Protein AF-A0AA88L8Y0-F1 (afdb_monomer)

InterPro domains:
  IPR031152 Plexin domain-containing protein [PTHR13055] (23-161)

Mean predicted aligned error: 11.08 Å

Sequence (165 aa):
MLRGAIIEKLFMLDFTLIFCFNRHYNTIYVTFDFPFYGHIVNNVTIATGGFLYMGDYLKDYLNALAAKQYAAPLLADFDTMSNPNSSIRYKDNGTALTVQWDQVVIHKRTDLGSFTFQLILKNTGDVLFVYKDVPVNIRDINDNKHPVRVGLYDAYTIEKTLFCE

Foldseek 3Di:
DDDPPDVVVVVPDPWAWDPPPDDQKDKDFALAFADDPNDTFGIWIDGQQQKIQRDDPPDPPPPPVVRQWIAGQKGAQWDQVVDVQWTWTWDHDNFKIKIWTTQIDHVVCCVQGGWIWMWMGGNVNDIDIGGDDRSDDLVPHDCPPTHIDHGTGHDDDPPPPDDDD

pLDDT: mean 73.09, std 19.1, range [27.86, 93.94]

Structure (mmCIF, N/CA/C/O backbone):
data_AF-A0AA88L8Y0-F1
#
_entry.id   AF-A0AA88L8Y0-F1
#
loop_
_atom_site.group_PDB
_atom_site.id
_atom_site.type_symbol
_atom_site.label_atom_id
_atom_site.label_alt_id
_atom_site.label_comp_id
_atom_site.label_asym_id
_atom_site.label_entity_id
_atom_site.label_seq_id
_atom_site.pdbx_PDB_ins_code
_atom_site.Cartn_x
_atom_site.Cartn_y
_atom_site.Cartn_z
_atom_site.occupancy
_atom_site.B_iso_or_equiv
_atom_site.auth_seq_id
_atom_site.auth_comp_id
_atom_site.auth_asym_id
_atom_site.auth_atom_id
_atom_site.pdbx_PDB_model_num
ATOM 1 N N . MET A 1 1 ? -21.781 1.891 -25.327 1.00 31.58 1 MET A N 1
ATOM 2 C CA . MET A 1 1 ? -20.640 2.831 -25.390 1.00 31.58 1 MET A CA 1
ATOM 3 C C . MET A 1 1 ? -20.470 3.451 -24.001 1.00 31.58 1 MET A C 1
ATOM 5 O O . MET A 1 1 ? -21.008 4.516 -23.735 1.00 31.58 1 MET A O 1
ATOM 9 N N . LEU A 1 2 ? -19.851 2.722 -23.065 1.00 27.86 2 LEU A N 1
ATOM 10 C CA . LEU A 1 2 ? -19.645 3.184 -21.685 1.00 27.86 2 LEU A CA 1
ATOM 11 C C . LEU A 1 2 ? -18.320 3.948 -21.627 1.00 27.86 2 LEU A C 1
ATOM 13 O O . LEU A 1 2 ? -17.263 3.397 -21.921 1.00 27.86 2 LEU A O 1
ATOM 17 N N . ARG A 1 3 ? -18.417 5.247 -21.336 1.00 31.28 3 ARG A N 1
ATOM 18 C CA . ARG A 1 3 ? -17.296 6.183 -21.230 1.00 31.28 3 ARG A CA 1
ATOM 19 C C . ARG A 1 3 ? -16.414 5.815 -20.035 1.00 31.28 3 ARG A C 1
ATOM 21 O O . ARG A 1 3 ? -16.889 5.789 -18.904 1.00 31.28 3 ARG A O 1
ATOM 28 N N . GLY A 1 4 ? -15.128 5.589 -20.301 1.00 38.41 4 GLY A N 1
ATOM 29 C CA . GLY A 1 4 ? -14.074 5.454 -19.299 1.00 38.41 4 GLY A CA 1
ATOM 30 C C . GLY A 1 4 ? -13.783 6.787 -18.614 1.00 38.41 4 GLY A C 1
ATOM 31 O O . GLY A 1 4 ? -12.880 7.512 -19.008 1.00 38.41 4 GLY A O 1
ATOM 32 N N . ALA A 1 5 ? -14.560 7.114 -17.590 1.00 37.62 5 ALA A N 1
ATOM 33 C CA . ALA A 1 5 ? -14.308 8.243 -16.709 1.00 37.62 5 ALA A CA 1
ATOM 34 C C . ALA A 1 5 ? -14.572 7.774 -15.280 1.00 37.62 5 ALA A C 1
ATOM 36 O O . ALA A 1 5 ? -15.729 7.731 -14.895 1.00 37.62 5 ALA A O 1
ATOM 37 N N . ILE A 1 6 ? -13.523 7.350 -14.561 1.00 36.53 6 ILE A N 1
ATOM 38 C CA . ILE A 1 6 ? -13.412 7.263 -13.080 1.00 36.53 6 ILE A CA 1
ATOM 39 C C . ILE A 1 6 ? -12.020 6.726 -12.653 1.00 36.53 6 ILE A C 1
ATOM 41 O O . ILE A 1 6 ? -11.652 6.873 -11.495 1.00 36.53 6 ILE A O 1
ATOM 45 N N . ILE A 1 7 ? -11.180 6.199 -13.557 1.00 37.16 7 ILE A N 1
ATOM 46 C CA . ILE A 1 7 ? -9.855 5.656 -13.176 1.00 37.16 7 ILE A CA 1
ATOM 47 C C . ILE A 1 7 ? -8.788 6.756 -12.975 1.00 37.16 7 ILE A C 1
ATOM 49 O O . ILE A 1 7 ? -8.023 6.688 -12.018 1.00 37.16 7 ILE A O 1
ATOM 53 N N . GLU A 1 8 ? -8.766 7.825 -13.782 1.00 36.56 8 GLU A N 1
ATOM 54 C CA . GLU A 1 8 ? -7.748 8.887 -13.621 1.00 36.56 8 GLU A CA 1
ATOM 55 C C . GLU A 1 8 ? -7.964 9.775 -12.388 1.00 36.56 8 GLU A C 1
ATOM 57 O O . GLU A 1 8 ? -7.002 10.245 -11.782 1.00 36.56 8 GLU A O 1
ATOM 62 N N . LYS A 1 9 ? -9.219 9.973 -11.964 1.00 34.31 9 LYS A N 1
ATOM 63 C CA . LYS A 1 9 ? -9.526 10.832 -10.809 1.00 34.31 9 LYS A CA 1
ATOM 64 C C . LYS A 1 9 ? -9.080 10.233 -9.473 1.00 34.31 9 LYS A C 1
ATOM 66 O O . LYS A 1 9 ? -8.881 10.987 -8.529 1.00 34.31 9 LYS A O 1
ATOM 71 N N . LEU A 1 10 ? -8.898 8.911 -9.393 1.00 45.62 10 LEU A N 1
ATOM 72 C CA . LEU A 1 10 ? -8.402 8.244 -8.184 1.00 45.62 10 LEU A CA 1
ATOM 73 C C . LEU A 1 10 ? -6.889 8.459 -7.983 1.00 45.62 10 LEU A C 1
ATOM 75 O O . LEU A 1 10 ? -6.414 8.505 -6.853 1.00 45.62 10 LEU A O 1
ATOM 79 N N . PHE A 1 11 ? -6.138 8.642 -9.074 1.00 47.50 11 PHE A N 1
ATOM 80 C CA . PHE A 1 11 ? -4.692 8.896 -9.042 1.00 47.50 11 PHE A CA 1
ATOM 81 C C . PHE A 1 11 ? -4.330 10.355 -8.722 1.00 47.50 11 PHE A C 1
ATOM 83 O O . PHE A 1 11 ? -3.186 10.643 -8.382 1.00 47.50 11 PHE A O 1
ATOM 90 N N . MET A 1 12 ? -5.296 11.269 -8.824 1.00 45.19 12 MET A N 1
ATOM 91 C CA . MET A 1 12 ? -5.101 12.721 -8.784 1.00 45.19 12 MET A CA 1
ATOM 92 C C . MET A 1 12 ? -5.678 13.332 -7.497 1.00 45.19 12 MET A C 1
ATOM 94 O O . MET A 1 12 ? -6.410 14.318 -7.527 1.00 45.19 12 MET A O 1
ATOM 98 N N . LEU A 1 13 ? -5.420 12.705 -6.352 1.00 50.81 13 LEU A N 1
ATOM 99 C CA . LEU A 1 13 ? -5.704 13.294 -5.046 1.00 50.81 13 LEU A CA 1
ATOM 100 C C . LEU A 1 13 ? -4.412 13.917 -4.518 1.00 50.81 13 LEU A C 1
ATOM 102 O O . LEU A 1 13 ? -3.364 13.297 -4.628 1.00 50.81 13 LEU A O 1
ATOM 106 N N . ASP A 1 14 ? -4.471 15.115 -3.929 1.00 57.09 14 ASP A N 1
ATOM 107 C CA . ASP A 1 14 ? -3.321 15.678 -3.207 1.00 57.09 14 ASP A CA 1
ATOM 108 C C . ASP A 1 14 ? -2.913 14.711 -2.092 1.00 57.09 14 ASP A C 1
ATOM 110 O O . ASP A 1 14 ? -3.610 14.611 -1.076 1.00 57.09 14 ASP A O 1
ATOM 114 N N . PHE A 1 15 ? -1.859 13.936 -2.334 1.00 59.38 15 PHE A N 1
ATOM 115 C CA . PHE A 1 15 ? -1.289 12.993 -1.386 1.00 59.38 15 PHE A CA 1
ATOM 116 C C . PHE A 1 15 ? -0.215 13.695 -0.555 1.00 59.38 15 PHE A C 1
ATOM 118 O O . PHE A 1 15 ? 0.595 14.457 -1.082 1.00 59.38 15 PHE A O 1
ATOM 125 N N . THR A 1 16 ? -0.152 13.379 0.734 1.00 64.12 16 THR A N 1
ATOM 126 C CA . THR A 1 16 ? 0.987 13.734 1.577 1.00 64.12 16 THR A CA 1
ATOM 127 C C . THR A 1 16 ? 2.193 12.913 1.130 1.00 64.12 16 THR A C 1
ATOM 129 O O . THR A 1 16 ? 2.147 11.678 1.085 1.00 64.12 16 THR A O 1
ATOM 132 N N . LEU A 1 17 ? 3.277 13.600 0.769 1.00 58.09 17 LEU A N 1
ATOM 133 C CA . LEU A 1 17 ? 4.499 12.959 0.302 1.00 58.09 17 LEU A CA 1
ATOM 134 C C . LEU A 1 17 ? 5.339 12.476 1.489 1.00 58.09 17 LEU A C 1
ATOM 136 O O . LEU A 1 17 ? 5.709 13.266 2.357 1.00 58.09 17 LEU A O 1
ATOM 140 N N . ILE A 1 18 ? 5.676 11.185 1.509 1.00 58.94 18 ILE A N 1
ATOM 141 C CA . ILE A 1 18 ? 6.683 10.657 2.429 1.00 58.94 18 ILE A CA 1
ATOM 142 C C . ILE A 1 18 ? 8.032 10.768 1.713 1.00 58.94 18 ILE A C 1
ATOM 144 O O . ILE A 1 18 ? 8.378 9.925 0.888 1.00 58.94 18 ILE A O 1
ATOM 148 N N . PHE A 1 19 ? 8.814 11.808 2.018 1.00 48.59 19 PHE A N 1
ATOM 149 C CA . PHE A 1 19 ? 10.237 11.802 1.672 1.00 48.59 19 PHE A CA 1
ATOM 150 C C . PHE A 1 19 ? 10.927 10.778 2.573 1.00 48.59 19 PHE A C 1
ATOM 152 O O . PHE A 1 19 ? 11.039 10.999 3.777 1.00 48.59 19 PHE A O 1
ATOM 159 N N . CYS A 1 20 ? 11.396 9.663 2.013 1.00 49.56 20 CYS A N 1
ATOM 160 C CA . CYS A 1 20 ? 12.205 8.719 2.770 1.00 49.56 20 CYS A CA 1
ATOM 161 C C . CYS A 1 20 ? 13.629 8.670 2.221 1.00 49.56 20 CYS A C 1
ATOM 163 O O . CYS A 1 20 ? 13.923 7.917 1.302 1.00 49.56 20 CYS A O 1
ATOM 165 N N . PHE A 1 21 ? 14.509 9.491 2.801 1.00 40.12 21 PHE A N 1
ATOM 166 C CA . PHE A 1 21 ? 15.943 9.468 2.499 1.00 40.12 21 PHE A CA 1
ATOM 167 C C . PHE A 1 21 ? 16.739 8.495 3.385 1.00 40.12 21 PHE A C 1
ATOM 169 O O . PHE A 1 21 ? 17.931 8.354 3.157 1.00 40.12 21 PHE A O 1
ATOM 176 N N . ASN A 1 22 ? 16.126 7.851 4.392 1.00 40.19 22 ASN A N 1
ATOM 177 C CA . ASN A 1 22 ? 16.671 6.721 5.169 1.00 40.19 22 ASN A CA 1
ATOM 178 C C . ASN A 1 22 ? 15.730 6.385 6.350 1.00 40.19 22 ASN A C 1
ATOM 180 O O . ASN A 1 22 ? 15.875 6.963 7.425 1.00 40.19 22 ASN A O 1
ATOM 184 N N . ARG A 1 23 ? 14.759 5.476 6.162 1.00 43.94 23 ARG A N 1
ATOM 185 C CA . ARG A 1 23 ? 14.166 4.573 7.183 1.00 43.94 23 ARG A CA 1
ATOM 186 C C . ARG A 1 23 ? 13.054 3.726 6.552 1.00 43.94 23 ARG A C 1
ATOM 188 O O . ARG A 1 23 ? 12.120 4.244 5.960 1.00 43.94 23 ARG A O 1
ATOM 195 N N . HIS A 1 24 ? 13.140 2.410 6.705 1.00 58.97 24 HIS A N 1
ATOM 196 C CA . HIS A 1 24 ? 12.352 1.414 5.959 1.00 58.97 24 HIS A CA 1
ATOM 197 C C . HIS A 1 24 ? 10.823 1.433 6.191 1.00 58.97 24 HIS A C 1
ATOM 199 O O . HIS A 1 24 ? 10.099 0.666 5.554 1.00 58.97 24 HIS A O 1
ATOM 205 N N . TYR A 1 25 ? 10.324 2.287 7.088 1.00 66.44 25 TYR A N 1
ATOM 206 C CA . TYR A 1 25 ? 8.926 2.337 7.498 1.00 66.44 25 TYR A CA 1
ATOM 207 C C . TYR A 1 25 ? 8.532 3.716 8.058 1.00 6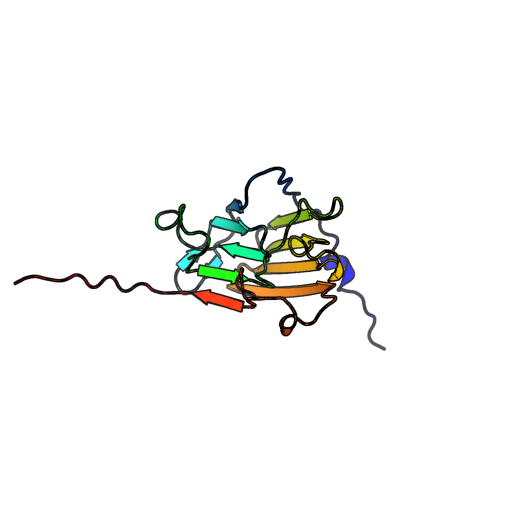6.44 25 TYR A C 1
ATOM 209 O O . TYR A 1 25 ? 9.346 4.388 8.695 1.00 66.44 25 TYR A O 1
ATOM 217 N N . ASN A 1 26 ? 7.278 4.127 7.846 1.00 75.25 26 ASN A N 1
ATOM 218 C CA . ASN A 1 26 ? 6.685 5.331 8.439 1.00 75.25 26 ASN A CA 1
ATOM 219 C C . ASN A 1 26 ? 5.318 5.004 9.062 1.00 75.25 26 ASN A C 1
ATOM 221 O O . ASN A 1 26 ? 4.420 4.538 8.363 1.00 75.25 26 ASN A O 1
ATOM 225 N N . THR A 1 27 ? 5.175 5.232 10.368 1.00 81.06 27 THR A N 1
ATOM 226 C CA . THR A 1 27 ? 3.931 4.998 11.114 1.00 81.06 27 THR A CA 1
ATOM 227 C C . THR A 1 27 ? 3.069 6.252 11.144 1.00 81.06 27 THR A C 1
ATOM 229 O O . THR A 1 27 ? 3.514 7.314 11.576 1.00 81.06 27 THR A O 1
ATOM 232 N N . ILE A 1 28 ? 1.814 6.104 10.731 1.00 84.81 28 ILE A N 1
ATOM 233 C CA . ILE A 1 28 ? 0.801 7.156 10.719 1.00 84.81 28 ILE A CA 1
ATOM 234 C C . ILE A 1 28 ? -0.392 6.744 11.576 1.00 84.81 28 ILE A C 1
ATOM 236 O O . ILE A 1 28 ? -0.677 5.555 11.728 1.00 84.81 28 ILE A O 1
ATOM 240 N N . TYR A 1 29 ? -1.101 7.732 12.110 1.00 87.88 29 TYR A N 1
ATOM 241 C CA . TYR A 1 29 ? -2.382 7.513 12.770 1.00 87.88 29 TYR A CA 1
ATOM 242 C C . TYR A 1 29 ? -3.499 7.764 11.767 1.00 87.88 29 TYR A C 1
ATOM 244 O O . TYR A 1 29 ? -3.528 8.823 11.138 1.00 87.88 29 TYR A O 1
ATOM 252 N N . VAL A 1 30 ? -4.387 6.786 11.604 1.00 87.50 30 VAL A N 1
ATOM 253 C CA . VAL A 1 30 ? -5.595 6.959 10.795 1.00 87.50 30 VAL A CA 1
ATOM 254 C C . VAL A 1 30 ? -6.655 7.693 11.606 1.00 87.50 30 VAL A C 1
ATOM 256 O O . VAL A 1 30 ? -6.733 7.575 12.826 1.00 87.50 30 VAL A O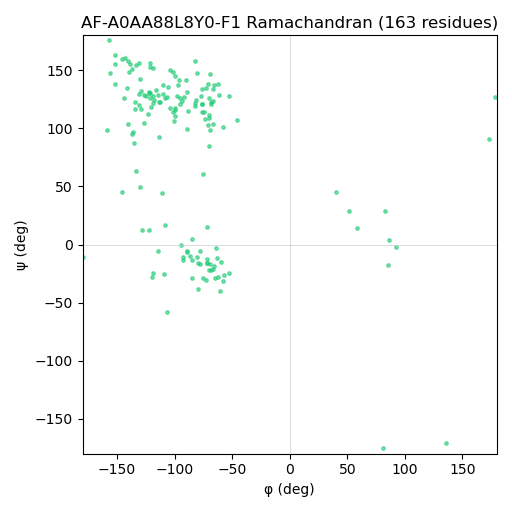 1
ATOM 259 N N . THR A 1 31 ? -7.470 8.480 10.920 1.00 89.19 31 THR A N 1
ATOM 260 C CA . THR A 1 31 ? -8.520 9.319 11.517 1.00 89.19 31 THR A CA 1
ATOM 261 C C . THR A 1 31 ? -9.841 8.576 11.746 1.00 89.19 31 THR A C 1
ATOM 263 O O . THR A 1 31 ? -10.823 9.186 12.166 1.00 89.19 31 THR A O 1
ATOM 266 N N . PHE A 1 32 ? -9.873 7.266 11.488 1.00 89.75 32 PHE A N 1
ATOM 267 C CA . PHE A 1 32 ? -11.032 6.393 11.656 1.00 89.75 32 PHE A CA 1
ATOM 268 C C . PHE A 1 32 ? -10.623 5.044 12.252 1.00 89.75 32 PHE A C 1
ATOM 270 O O . PHE A 1 32 ? -9.492 4.600 12.068 1.00 89.75 32 PHE A O 1
ATOM 277 N N . ASP A 1 33 ? -11.573 4.379 12.907 1.00 87.62 33 ASP A N 1
ATOM 278 C CA . ASP A 1 33 ? -11.388 3.034 13.445 1.00 87.62 33 ASP A CA 1
ATOM 279 C C . ASP A 1 33 ? -11.455 2.006 12.308 1.00 87.62 33 ASP A C 1
ATOM 281 O O . ASP A 1 33 ? -12.499 1.831 11.672 1.00 87.62 33 ASP A O 1
ATOM 285 N N . PHE A 1 34 ? -10.342 1.326 12.028 1.00 87.38 34 PHE A N 1
ATOM 286 C CA . PHE A 1 34 ? -10.296 0.288 11.000 1.00 87.38 34 PHE A CA 1
ATOM 287 C C . PHE A 1 34 ? -10.385 -1.113 11.625 1.00 87.38 34 PHE A C 1
ATOM 289 O O . PHE A 1 34 ? -9.483 -1.498 12.371 1.00 87.38 34 PHE A O 1
ATOM 296 N N . PRO A 1 35 ? -11.429 -1.914 11.337 1.00 85.50 35 PRO A N 1
ATOM 297 C CA . PRO A 1 35 ? -11.508 -3.279 11.837 1.00 85.50 35 PRO A CA 1
ATOM 298 C C . PRO A 1 35 ? -10.577 -4.203 11.042 1.00 85.50 35 PRO A C 1
ATOM 300 O O . PRO A 1 35 ? -10.750 -4.398 9.840 1.00 85.50 35 PRO A O 1
ATOM 303 N N . PHE A 1 36 ? -9.626 -4.837 11.722 1.00 81.12 36 PHE A N 1
ATOM 304 C CA . PHE A 1 36 ? -8.726 -5.832 11.142 1.00 81.12 36 PHE A CA 1
ATOM 305 C C . PHE A 1 36 ? -8.753 -7.085 12.018 1.00 81.12 36 PHE A C 1
ATOM 307 O O . PHE A 1 36 ? -8.431 -7.013 13.192 1.00 81.12 36 PHE A O 1
ATOM 314 N N . TYR A 1 37 ? -9.217 -8.227 11.498 1.00 72.50 37 TYR A N 1
ATOM 315 C CA . TYR A 1 37 ? -9.232 -9.526 12.203 1.00 72.50 37 TYR A CA 1
ATOM 316 C C . TYR A 1 37 ? -9.625 -9.474 13.703 1.00 72.50 37 TYR A C 1
ATOM 318 O O . TYR A 1 37 ? -8.986 -10.083 14.559 1.00 72.50 37 TYR A O 1
ATOM 326 N N . GLY A 1 38 ? -10.689 -8.733 14.035 1.00 71.94 38 GLY A N 1
ATOM 327 C CA . GLY A 1 38 ? -11.241 -8.661 15.396 1.00 71.94 38 GLY A CA 1
ATOM 328 C C . GLY A 1 38 ? -10.602 -7.629 16.332 1.00 71.94 38 GLY A C 1
ATOM 329 O O . GLY A 1 38 ? -11.013 -7.548 17.486 1.00 71.94 38 GLY A O 1
ATOM 330 N N . HIS A 1 39 ? -9.653 -6.822 15.856 1.00 77.94 39 HIS A N 1
ATOM 331 C CA . HIS A 1 39 ? -9.116 -5.666 16.575 1.00 77.94 39 HIS A CA 1
ATOM 332 C C . HIS A 1 39 ? -9.311 -4.377 15.769 1.00 77.94 39 HIS A C 1
ATOM 334 O O . HIS A 1 39 ? -9.484 -4.402 14.549 1.00 77.94 39 HIS A O 1
ATOM 340 N N . ILE A 1 40 ? -9.332 -3.247 16.473 1.00 82.62 40 ILE A N 1
ATOM 341 C CA . ILE A 1 40 ? -9.413 -1.920 15.866 1.00 82.62 40 ILE A CA 1
ATOM 342 C C . ILE A 1 40 ? -7.992 -1.386 15.697 1.00 82.62 40 ILE A C 1
ATOM 344 O O . ILE A 1 40 ? -7.235 -1.311 16.664 1.00 82.62 40 ILE A O 1
ATOM 348 N N . VAL A 1 41 ? -7.635 -1.043 14.463 1.00 83.81 41 VAL A N 1
ATOM 349 C CA . VAL A 1 41 ? -6.320 -0.528 14.082 1.00 83.81 41 VAL A CA 1
ATOM 350 C C . VAL A 1 41 ? -6.425 0.970 13.851 1.00 83.81 41 VAL A C 1
ATOM 352 O O . VAL A 1 41 ? -7.088 1.412 12.915 1.00 83.81 41 VAL A O 1
ATOM 355 N N . ASN A 1 42 ? -5.702 1.735 14.670 1.00 85.31 42 ASN A N 1
ATOM 356 C CA . ASN A 1 42 ? -5.657 3.200 14.576 1.00 85.31 42 ASN A CA 1
ATOM 357 C C . ASN A 1 42 ? -4.263 3.719 14.190 1.00 85.31 42 ASN A C 1
ATOM 359 O O . ASN A 1 42 ? -4.077 4.909 13.937 1.00 85.31 42 ASN A O 1
ATOM 363 N N . ASN A 1 43 ? -3.279 2.823 14.112 1.00 84.81 43 ASN A N 1
ATOM 364 C CA . ASN A 1 43 ? -1.913 3.087 13.690 1.00 84.81 43 ASN A CA 1
ATOM 365 C C . ASN A 1 43 ? -1.536 2.158 12.530 1.00 84.81 43 ASN A C 1
ATOM 367 O O . ASN A 1 43 ? -1.670 0.942 12.593 1.00 84.81 43 ASN A O 1
ATOM 371 N N . VAL A 1 44 ? -1.033 2.737 11.448 1.00 86.75 44 VAL A N 1
ATOM 372 C CA . VAL A 1 44 ? -0.638 1.982 10.261 1.00 86.75 44 VAL A CA 1
ATOM 373 C C . VAL A 1 44 ? 0.788 2.347 9.913 1.00 86.75 44 VAL A C 1
ATOM 375 O O . VAL A 1 44 ? 1.136 3.518 9.794 1.00 86.75 44 VAL A O 1
ATOM 378 N N . THR A 1 45 ? 1.630 1.337 9.744 1.00 86.81 45 THR A N 1
ATOM 379 C CA . THR A 1 45 ? 3.020 1.522 9.344 1.00 86.81 45 THR A CA 1
ATOM 380 C C . THR A 1 45 ? 3.172 1.213 7.861 1.00 86.81 45 THR A C 1
ATOM 382 O O . THR A 1 45 ? 3.010 0.075 7.429 1.00 86.81 45 THR A O 1
ATOM 385 N N . ILE A 1 46 ? 3.490 2.237 7.073 1.00 88.31 46 ILE A N 1
ATOM 386 C CA . ILE A 1 46 ? 3.731 2.139 5.635 1.00 88.31 46 ILE A CA 1
ATOM 387 C C . ILE A 1 46 ? 5.172 1.683 5.414 1.00 88.31 46 ILE A C 1
ATOM 389 O O . ILE A 1 46 ? 6.104 2.388 5.806 1.00 88.31 46 ILE A O 1
ATOM 393 N N . ALA A 1 47 ? 5.359 0.529 4.775 1.00 87.06 47 ALA A N 1
ATOM 394 C CA . ALA A 1 47 ? 6.677 -0.013 4.466 1.00 87.06 47 ALA A CA 1
ATOM 395 C C . ALA A 1 47 ? 7.068 0.230 3.002 1.00 87.06 47 ALA A C 1
ATOM 397 O O . ALA A 1 47 ? 6.232 0.211 2.094 1.00 87.06 47 ALA A O 1
ATOM 398 N N . THR A 1 48 ? 8.367 0.403 2.748 1.00 85.44 48 THR A N 1
ATOM 399 C CA . THR A 1 48 ? 8.878 0.589 1.379 1.00 85.44 48 THR A CA 1
ATOM 400 C C . THR A 1 48 ? 8.671 -0.643 0.502 1.00 85.44 48 THR A C 1
ATOM 402 O O . THR A 1 48 ? 8.448 -0.498 -0.694 1.00 85.44 48 THR A O 1
ATOM 405 N N . GLY A 1 49 ? 8.641 -1.834 1.107 1.00 85.12 49 GLY A N 1
ATOM 406 C CA . GLY A 1 49 ? 8.447 -3.122 0.436 1.00 85.12 49 GLY A CA 1
ATOM 407 C C . GLY A 1 49 ? 7.033 -3.401 -0.086 1.00 85.12 49 GLY A C 1
ATOM 408 O O . GLY A 1 49 ? 6.735 -4.554 -0.362 1.00 85.12 49 GLY A O 1
ATOM 409 N N . GLY A 1 50 ? 6.154 -2.398 -0.196 1.00 87.19 50 GLY A N 1
ATOM 410 C CA . GLY A 1 50 ? 4.838 -2.549 -0.834 1.00 87.19 50 GLY A CA 1
ATOM 411 C C . GLY A 1 50 ? 3.731 -3.140 0.049 1.00 87.19 50 GLY A C 1
ATOM 412 O O . GLY A 1 50 ? 2.801 -3.781 -0.447 1.00 87.19 50 GLY A O 1
ATOM 413 N N . PHE A 1 51 ? 3.813 -2.926 1.364 1.00 88.19 51 PHE A N 1
ATOM 414 C CA . PHE A 1 51 ? 2.820 -3.405 2.326 1.00 88.19 51 PHE A CA 1
ATOM 415 C C . PHE A 1 51 ? 2.573 -2.415 3.469 1.00 88.19 51 PHE A C 1
ATOM 417 O O . PHE A 1 51 ? 3.391 -1.534 3.751 1.00 88.19 51 PHE A O 1
ATOM 424 N N . LEU A 1 52 ? 1.431 -2.586 4.134 1.00 88.44 52 LEU A N 1
ATOM 425 C CA . LEU A 1 52 ? 1.058 -1.899 5.365 1.00 88.44 52 LEU A CA 1
ATOM 426 C C . LEU A 1 52 ? 1.112 -2.871 6.533 1.00 88.44 52 LEU A C 1
ATOM 428 O O . LEU A 1 52 ? 0.454 -3.910 6.504 1.00 88.44 52 LEU A O 1
ATOM 432 N N . TYR A 1 53 ? 1.858 -2.509 7.567 1.00 84.81 53 TYR A N 1
ATOM 433 C CA . TYR A 1 53 ? 1.835 -3.195 8.849 1.00 84.81 53 TYR A CA 1
ATOM 434 C C . TYR A 1 53 ? 0.771 -2.577 9.757 1.00 84.81 53 TYR A C 1
ATOM 436 O O . TYR A 1 53 ? 0.704 -1.355 9.902 1.00 84.81 53 TYR A O 1
ATOM 444 N N . MET A 1 54 ? -0.051 -3.439 10.350 1.00 79.88 54 MET A N 1
ATOM 445 C CA . MET A 1 54 ? -1.224 -3.071 11.153 1.00 79.88 54 MET A CA 1
ATOM 446 C C . MET A 1 54 ? -1.221 -3.746 12.531 1.00 79.88 54 MET A C 1
ATOM 448 O O . MET A 1 54 ? -2.240 -3.764 13.209 1.00 79.88 54 MET A O 1
ATOM 452 N N . GLY A 1 55 ? -0.094 -4.341 12.930 1.00 67.06 55 GLY A N 1
ATOM 453 C CA . GLY A 1 55 ? 0.023 -5.010 14.221 1.00 67.06 55 GLY A CA 1
ATOM 454 C C . GLY A 1 55 ? 0.309 -4.050 15.373 1.00 67.06 55 GLY A C 1
ATOM 455 O O . GLY A 1 55 ? 0.865 -2.964 15.191 1.00 67.06 55 GLY A O 1
ATOM 456 N N . ASP A 1 56 ? -0.028 -4.496 16.579 1.00 60.03 56 ASP A N 1
ATOM 457 C CA . ASP A 1 56 ? 0.102 -3.701 17.795 1.00 60.03 56 ASP A CA 1
ATOM 458 C C . ASP A 1 56 ? 1.566 -3.322 18.096 1.00 60.03 56 ASP A C 1
ATOM 460 O O . ASP A 1 56 ? 2.494 -4.131 17.970 1.00 60.03 56 ASP A O 1
ATOM 464 N N . TYR A 1 57 ? 1.774 -2.072 18.520 1.00 49.75 57 TYR A N 1
ATOM 465 C CA . TYR A 1 57 ? 3.087 -1.411 18.640 1.00 49.75 57 TYR A CA 1
ATOM 466 C C . TYR A 1 57 ? 4.030 -2.076 19.666 1.00 49.75 57 TYR A C 1
ATOM 468 O O . TYR A 1 57 ? 5.219 -1.768 19.725 1.00 49.75 57 TYR A O 1
ATOM 476 N N . LEU A 1 58 ? 3.514 -2.992 20.491 1.00 48.72 58 LEU A N 1
ATOM 477 C CA . LEU A 1 58 ? 4.203 -3.510 21.672 1.00 48.72 58 LEU A CA 1
ATOM 478 C C . LEU A 1 58 ? 5.026 -4.789 21.454 1.00 48.72 58 LEU A C 1
ATOM 480 O O . LEU A 1 58 ? 5.820 -5.107 22.337 1.00 48.72 58 LEU A O 1
ATOM 484 N N . LYS A 1 59 ? 4.896 -5.520 20.333 1.00 44.31 59 LYS A N 1
ATOM 485 C CA . LYS A 1 59 ? 5.562 -6.838 20.198 1.00 44.31 59 LYS A CA 1
ATOM 486 C C . LYS A 1 59 ? 6.751 -6.945 19.233 1.00 44.31 59 LYS A C 1
ATOM 488 O O . LYS A 1 59 ? 7.608 -7.775 19.505 1.00 44.31 59 LYS A O 1
ATOM 493 N N . ASP A 1 60 ? 6.901 -6.121 18.188 1.00 45.81 60 ASP A N 1
ATOM 494 C CA . ASP A 1 60 ? 7.841 -6.473 17.096 1.00 45.81 60 ASP A CA 1
ATOM 495 C C . ASP A 1 60 ? 8.589 -5.299 16.413 1.00 45.81 60 ASP A C 1
ATOM 497 O O . ASP A 1 60 ? 8.768 -5.292 15.197 1.00 45.81 60 ASP A O 1
ATOM 501 N N . TYR A 1 61 ? 9.138 -4.330 17.162 1.00 44.59 61 TYR A N 1
ATOM 502 C CA . TYR A 1 61 ? 10.072 -3.333 16.578 1.00 44.59 61 TYR A CA 1
ATOM 503 C C . TYR A 1 61 ? 11.306 -3.985 15.908 1.00 44.59 61 TYR A C 1
ATOM 505 O O . TYR A 1 61 ? 11.890 -3.428 14.980 1.00 44.59 61 TYR A O 1
ATOM 513 N N . LEU A 1 62 ? 11.694 -5.187 16.345 1.00 41.69 62 LEU A N 1
ATOM 514 C CA . LEU A 1 62 ? 12.856 -5.913 15.819 1.00 41.69 62 LEU A CA 1
ATOM 515 C C . LEU A 1 62 ? 12.525 -6.887 14.678 1.00 41.69 62 LEU A C 1
ATOM 517 O O . LEU A 1 62 ? 13.443 -7.351 14.008 1.00 41.69 62 LEU A O 1
ATOM 521 N N . ASN A 1 63 ? 11.244 -7.160 14.409 1.00 47.25 63 ASN A N 1
ATOM 522 C CA . ASN A 1 63 ? 10.826 -8.162 13.432 1.00 47.25 63 ASN A CA 1
ATOM 523 C C . ASN A 1 63 ? 9.790 -7.621 12.440 1.00 47.25 63 ASN A C 1
ATOM 525 O O . ASN A 1 63 ? 8.796 -8.285 12.164 1.00 47.25 63 ASN A O 1
ATOM 529 N N . ALA A 1 64 ? 10.019 -6.461 11.821 1.00 44.19 64 ALA A N 1
ATOM 530 C CA . ALA A 1 64 ? 9.183 -6.022 10.692 1.00 44.19 64 ALA A CA 1
ATOM 531 C C . ALA A 1 64 ? 9.085 -7.093 9.570 1.00 44.19 64 ALA A C 1
ATOM 533 O O . ALA A 1 64 ? 8.097 -7.148 8.846 1.00 44.19 64 ALA A O 1
ATOM 534 N N . LEU A 1 65 ? 10.076 -7.995 9.476 1.00 44.97 65 LEU A N 1
ATOM 535 C CA . LEU A 1 65 ? 10.089 -9.182 8.605 1.00 44.97 65 LEU A CA 1
ATOM 536 C C . LEU A 1 65 ? 9.241 -10.367 9.120 1.00 44.97 65 LEU A C 1
ATOM 538 O O . LEU A 1 65 ? 8.923 -11.265 8.346 1.00 44.97 65 LEU A O 1
ATOM 542 N N . ALA A 1 66 ? 8.872 -10.379 10.403 1.00 43.41 66 ALA A N 1
ATOM 543 C CA . ALA A 1 66 ? 7.949 -11.334 11.022 1.00 43.41 66 ALA A CA 1
ATOM 544 C C . ALA A 1 66 ? 6.597 -10.696 11.370 1.00 43.41 66 ALA A C 1
ATOM 546 O O . ALA A 1 66 ? 5.845 -11.271 12.154 1.00 43.41 66 ALA A O 1
ATOM 547 N N . ALA A 1 67 ? 6.289 -9.533 10.788 1.00 49.88 67 ALA A N 1
ATOM 548 C CA . ALA A 1 67 ? 4.997 -8.875 10.876 1.00 49.88 67 ALA A CA 1
ATOM 549 C C . ALA A 1 67 ? 3.870 -9.888 10.645 1.00 49.88 67 ALA A C 1
ATOM 551 O O . ALA A 1 67 ? 3.647 -10.366 9.532 1.00 49.88 67 ALA A O 1
ATOM 552 N N . LYS A 1 68 ? 3.169 -10.236 11.722 1.00 60.88 68 LYS A N 1
ATOM 553 C CA . LYS A 1 68 ? 2.091 -11.220 11.679 1.00 60.88 68 LYS A CA 1
ATOM 554 C C . LYS A 1 68 ? 0.781 -10.634 11.168 1.00 60.88 68 LYS A C 1
ATOM 556 O O . LYS A 1 68 ? -0.105 -11.411 10.869 1.00 60.88 68 LYS A O 1
ATOM 561 N N . GLN A 1 69 ? 0.683 -9.311 11.030 1.00 76.19 69 GLN A N 1
ATOM 562 C CA . GLN A 1 69 ? -0.539 -8.583 10.684 1.00 76.19 69 GLN A CA 1
ATOM 563 C C . GLN A 1 69 ? -0.250 -7.512 9.628 1.00 76.19 69 GLN A C 1
ATOM 565 O O . GLN A 1 69 ? 0.234 -6.422 9.949 1.00 76.19 69 GLN A O 1
ATOM 570 N N . TYR A 1 70 ? -0.501 -7.831 8.356 1.00 83.12 70 TYR A N 1
ATOM 571 C CA . TYR A 1 70 ? -0.280 -6.894 7.254 1.00 83.12 70 TYR A CA 1
ATOM 572 C C . TYR A 1 70 ? -1.284 -7.032 6.110 1.00 83.12 70 TYR A C 1
ATOM 574 O O . TYR A 1 70 ? -1.896 -8.079 5.895 1.00 83.12 70 TYR A O 1
ATOM 582 N N . ALA A 1 71 ? -1.387 -5.958 5.330 1.00 86.44 71 ALA A N 1
ATOM 583 C CA . ALA A 1 71 ? -2.030 -5.934 4.024 1.00 86.44 71 ALA A CA 1
ATOM 584 C C . ALA A 1 71 ? -0.987 -5.562 2.967 1.00 86.44 71 ALA A C 1
ATOM 586 O O . ALA A 1 71 ? -0.329 -4.528 3.070 1.00 86.44 71 ALA A O 1
ATOM 587 N N . ALA A 1 72 ? -0.829 -6.407 1.954 1.00 88.44 72 ALA A N 1
ATOM 588 C CA . ALA A 1 72 ? 0.166 -6.244 0.905 1.00 88.44 72 ALA A CA 1
ATOM 589 C C . ALA A 1 72 ? -0.505 -6.311 -0.473 1.00 88.44 72 ALA A C 1
ATOM 591 O O . ALA A 1 72 ? -0.837 -7.411 -0.920 1.00 88.44 72 ALA A O 1
ATOM 592 N N . PRO A 1 73 ? -0.693 -5.180 -1.180 1.00 86.94 73 PRO A N 1
ATOM 593 C CA . PRO A 1 73 ? -1.012 -5.226 -2.604 1.00 86.94 73 PRO A CA 1
ATOM 594 C C . PRO A 1 73 ? 0.116 -5.922 -3.370 1.00 86.94 73 PRO A C 1
ATOM 596 O O . PRO A 1 73 ? -0.144 -6.720 -4.258 1.00 86.94 73 PRO A O 1
ATOM 599 N N . LEU A 1 74 ? 1.375 -5.666 -3.008 1.00 88.75 74 LEU A N 1
ATOM 600 C CA . LEU A 1 74 ? 2.519 -6.365 -3.570 1.00 88.75 74 LEU A CA 1
ATOM 601 C C . LEU A 1 74 ? 3.704 -6.232 -2.617 1.00 88.75 74 LEU A C 1
ATOM 603 O O . LEU A 1 74 ? 4.396 -5.224 -2.622 1.00 88.75 74 LEU A O 1
ATOM 607 N N . LEU A 1 75 ? 3.935 -7.252 -1.800 1.00 86.75 75 LEU A N 1
ATOM 608 C CA . LEU A 1 75 ? 5.145 -7.379 -1.000 1.00 86.75 75 LEU A CA 1
ATOM 609 C C . LEU A 1 75 ? 6.281 -7.835 -1.915 1.00 86.75 75 LEU A C 1
ATOM 611 O O . LEU A 1 75 ? 6.165 -8.899 -2.520 1.00 86.75 75 LEU A O 1
ATOM 615 N N . ALA A 1 76 ? 7.350 -7.052 -2.012 1.00 85.50 76 ALA A N 1
ATOM 616 C CA . ALA A 1 76 ? 8.595 -7.428 -2.680 1.00 85.50 76 ALA A CA 1
ATOM 617 C C . ALA A 1 76 ? 9.763 -6.583 -2.142 1.00 85.50 76 ALA A C 1
ATOM 619 O O . ALA A 1 76 ? 9.570 -5.663 -1.344 1.00 85.50 76 ALA A O 1
ATOM 620 N N . ASP A 1 77 ? 10.982 -6.869 -2.601 1.00 85.44 77 ASP A N 1
ATOM 621 C CA . ASP A 1 77 ? 12.188 -6.090 -2.281 1.00 85.44 77 ASP A CA 1
ATOM 622 C C . ASP A 1 77 ? 12.220 -4.761 -3.058 1.00 85.44 77 ASP A C 1
ATOM 624 O O . ASP A 1 77 ? 13.069 -4.541 -3.921 1.00 85.44 77 ASP A O 1
ATOM 628 N N . PHE A 1 78 ? 11.221 -3.904 -2.837 1.00 86.00 78 PHE A N 1
ATOM 629 C CA . PHE A 1 78 ? 11.137 -2.600 -3.485 1.00 86.00 78 PHE A CA 1
ATOM 630 C C . PHE A 1 78 ? 12.110 -1.599 -2.868 1.00 86.00 78 PHE A C 1
ATOM 632 O O . PHE A 1 78 ? 12.173 -1.412 -1.651 1.00 86.00 78 PHE A O 1
ATOM 639 N N . ASP A 1 79 ? 12.806 -0.892 -3.750 1.00 81.81 79 ASP A N 1
ATOM 640 C CA . ASP A 1 79 ? 13.767 0.145 -3.429 1.00 81.81 79 ASP A CA 1
ATOM 641 C C . ASP A 1 79 ? 13.335 1.475 -4.059 1.00 81.81 79 ASP A C 1
ATOM 643 O O . ASP A 1 79 ? 13.231 1.628 -5.281 1.00 81.81 79 ASP A O 1
ATOM 647 N N . THR A 1 80 ? 13.080 2.464 -3.206 1.00 77.50 80 THR A N 1
ATOM 648 C CA . THR A 1 80 ? 12.727 3.825 -3.621 1.00 77.50 80 THR A CA 1
ATOM 649 C C . THR A 1 80 ? 13.948 4.693 -3.908 1.00 77.50 80 THR A C 1
ATOM 651 O O . THR A 1 80 ? 13.797 5.756 -4.492 1.00 77.50 80 THR A O 1
ATOM 654 N N . MET A 1 81 ? 15.153 4.266 -3.520 1.00 76.62 81 MET A N 1
ATOM 655 C CA . MET A 1 81 ? 16.390 5.027 -3.729 1.00 76.62 81 MET A CA 1
ATOM 656 C C . MET A 1 81 ? 16.995 4.781 -5.109 1.00 76.62 81 MET A C 1
ATOM 658 O O . MET A 1 81 ? 17.653 5.655 -5.667 1.00 76.62 81 MET A O 1
ATOM 662 N N . SER A 1 82 ? 16.766 3.594 -5.670 1.00 76.38 82 SER A N 1
ATOM 663 C CA . SER A 1 82 ? 17.343 3.184 -6.954 1.00 76.38 82 SER A CA 1
ATOM 664 C C . SER A 1 82 ? 16.781 3.946 -8.167 1.00 76.38 82 SER A C 1
ATOM 66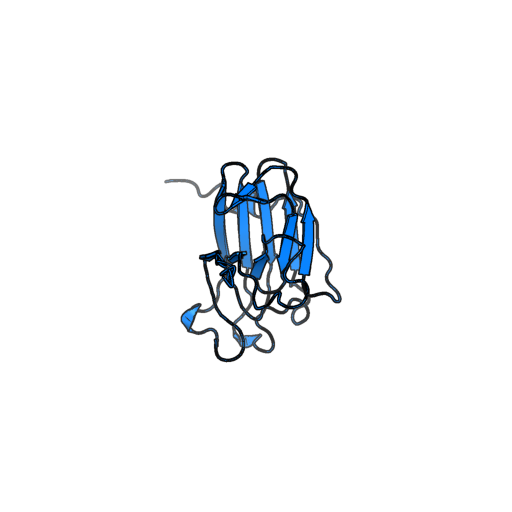6 O O . SER A 1 82 ? 17.399 3.930 -9.230 1.00 76.38 82 SER A O 1
ATOM 668 N N . ASN A 1 83 ? 15.635 4.621 -8.038 1.00 79.19 83 ASN A N 1
ATOM 669 C CA . ASN A 1 83 ? 15.026 5.412 -9.110 1.00 79.19 83 ASN A CA 1
ATOM 670 C C . ASN A 1 83 ? 14.563 6.776 -8.557 1.00 79.19 83 ASN A C 1
ATOM 672 O O . ASN A 1 83 ? 13.738 6.793 -7.647 1.00 79.19 83 ASN A O 1
ATOM 676 N N . PRO A 1 84 ? 15.036 7.917 -9.101 1.00 80.69 84 PRO A N 1
ATOM 677 C CA . PRO A 1 84 ? 14.683 9.249 -8.596 1.00 80.69 84 PRO A CA 1
ATOM 678 C C . PRO A 1 84 ? 13.200 9.604 -8.767 1.00 80.69 84 PRO A C 1
ATOM 680 O O . PRO A 1 84 ? 12.714 10.509 -8.096 1.00 80.69 84 PRO A O 1
ATOM 683 N N . ASN A 1 85 ? 12.483 8.902 -9.649 1.00 85.88 85 ASN A N 1
ATOM 684 C CA . ASN A 1 85 ? 11.043 9.084 -9.836 1.00 85.88 85 ASN A CA 1
ATOM 685 C C . ASN A 1 85 ? 10.207 8.240 -8.860 1.00 85.88 85 ASN A C 1
ATOM 687 O O . ASN A 1 85 ? 8.992 8.417 -8.781 1.00 85.88 85 ASN A O 1
ATOM 691 N N . SER A 1 86 ? 10.837 7.323 -8.118 1.00 87.69 86 SER A N 1
ATOM 692 C CA . SER A 1 86 ? 10.148 6.511 -7.122 1.00 87.69 86 SER A CA 1
ATOM 693 C C . SER A 1 86 ? 9.656 7.375 -5.973 1.00 87.69 86 SER A C 1
ATOM 695 O O . SER A 1 86 ? 10.408 8.162 -5.398 1.00 87.69 86 SER A O 1
ATOM 697 N N . SER A 1 87 ? 8.409 7.181 -5.562 1.00 88.50 87 SER A N 1
ATOM 698 C CA . SER A 1 87 ? 7.906 7.819 -4.348 1.00 88.50 87 SER A CA 1
ATOM 699 C C . SER A 1 87 ? 6.809 7.007 -3.682 1.00 88.50 87 SER A C 1
ATOM 701 O O . SER A 1 87 ? 6.108 6.217 -4.312 1.00 88.50 87 SER A O 1
ATOM 703 N N . ILE A 1 88 ? 6.666 7.211 -2.375 1.00 89.69 88 ILE A N 1
ATOM 704 C CA . ILE A 1 88 ? 5.584 6.636 -1.583 1.00 89.69 88 ILE A CA 1
ATOM 705 C C . ILE A 1 88 ? 4.794 7.794 -1.001 1.00 89.69 88 ILE A C 1
ATOM 707 O O . ILE A 1 88 ? 5.353 8.725 -0.415 1.00 89.69 88 ILE A O 1
ATOM 711 N N . ARG A 1 89 ? 3.483 7.766 -1.204 1.00 89.12 89 ARG A N 1
ATOM 712 C CA . ARG A 1 89 ? 2.593 8.845 -0.782 1.00 89.12 89 ARG A CA 1
ATOM 713 C C . ARG A 1 89 ? 1.339 8.259 -0.165 1.00 89.12 89 ARG A C 1
ATOM 715 O O . ARG A 1 89 ? 0.925 7.160 -0.526 1.00 89.12 89 ARG A O 1
ATOM 722 N N . TYR A 1 90 ? 0.728 8.988 0.757 1.00 90.62 90 TYR A N 1
ATOM 723 C CA . TYR A 1 90 ? -0.520 8.560 1.375 1.00 90.62 90 TYR A CA 1
ATOM 724 C C . TYR A 1 90 ? -1.475 9.725 1.576 1.00 90.62 90 TYR A C 1
ATOM 726 O O . TYR A 1 90 ? -1.079 10.889 1.593 1.00 90.62 90 TYR A O 1
ATOM 734 N N . LYS A 1 91 ? -2.756 9.405 1.689 1.00 90.00 91 LYS A N 1
ATOM 735 C CA . LYS A 1 91 ? -3.809 10.360 1.991 1.00 90.00 91 LYS A CA 1
ATOM 736 C C . LYS A 1 91 ? -4.838 9.685 2.864 1.00 90.00 91 LYS A C 1
ATOM 738 O O . LYS A 1 91 ? -5.379 8.651 2.487 1.00 90.00 91 LYS A O 1
ATOM 743 N N . ASP A 1 92 ? -5.119 10.312 3.989 1.00 90.19 92 ASP A N 1
ATOM 744 C CA . ASP A 1 92 ? -6.277 9.997 4.803 1.00 90.19 92 ASP A CA 1
ATOM 745 C C . ASP A 1 92 ? -7.316 11.110 4.625 1.00 90.19 92 ASP A C 1
ATOM 747 O O . ASP A 1 92 ? -6.969 12.293 4.585 1.00 90.19 92 ASP A O 1
ATOM 751 N N . ASN A 1 93 ? -8.579 10.733 4.449 1.00 89.06 93 ASN A N 1
ATOM 752 C CA . ASN A 1 93 ? -9.698 11.659 4.300 1.00 89.06 93 ASN A CA 1
ATOM 753 C C . ASN A 1 93 ? -10.800 11.461 5.360 1.00 89.06 93 ASN A C 1
ATOM 755 O O . ASN A 1 93 ? -11.902 11.975 5.171 1.00 89.06 93 ASN A O 1
ATOM 759 N N . GLY A 1 94 ? -10.552 10.690 6.426 1.00 87.94 94 GLY A N 1
ATOM 760 C CA . GLY A 1 94 ? -11.551 10.384 7.462 1.00 87.94 94 GLY A CA 1
ATOM 761 C C . GLY A 1 94 ? -12.461 9.201 7.144 1.00 87.94 94 GLY A C 1
ATOM 762 O O . GLY A 1 94 ? -13.088 8.641 8.037 1.00 87.94 94 GLY A O 1
ATOM 763 N N . THR A 1 95 ? -12.538 8.797 5.878 1.00 89.38 95 THR A N 1
ATOM 764 C CA . THR A 1 95 ? -13.355 7.655 5.432 1.00 89.38 95 THR A CA 1
ATOM 765 C C . THR A 1 95 ? -12.521 6.554 4.792 1.00 89.38 95 THR A C 1
ATOM 767 O O . THR A 1 95 ? -12.932 5.395 4.771 1.00 89.38 95 THR A O 1
ATOM 770 N N . ALA A 1 96 ? -11.354 6.907 4.262 1.00 91.56 96 ALA A N 1
ATOM 771 C CA . ALA A 1 96 ? -10.423 5.990 3.652 1.00 91.56 96 ALA A CA 1
ATOM 772 C C . ALA A 1 96 ? -8.985 6.503 3.766 1.00 91.56 96 ALA A C 1
ATOM 774 O O . ALA A 1 96 ? -8.699 7.671 3.490 1.00 91.56 96 ALA A O 1
ATOM 775 N N . LEU A 1 97 ? -8.078 5.579 4.072 1.00 92.50 97 LEU A N 1
ATOM 776 C CA . LEU A 1 97 ? -6.641 5.747 3.918 1.00 92.50 97 LEU A CA 1
ATOM 777 C C . LEU A 1 97 ? -6.236 5.154 2.569 1.00 92.50 97 LEU A C 1
ATOM 779 O O . LEU A 1 97 ? -6.424 3.965 2.335 1.00 92.50 97 LEU A O 1
ATOM 783 N N . THR A 1 98 ? -5.643 5.963 1.696 1.00 92.88 98 THR A N 1
ATOM 784 C CA . THR A 1 98 ? -5.030 5.510 0.439 1.00 92.88 98 THR A CA 1
ATOM 785 C C . THR A 1 98 ? -3.520 5.644 0.530 1.00 92.88 98 THR A C 1
ATOM 787 O O . THR A 1 98 ? -3.023 6.722 0.846 1.00 92.88 98 THR A O 1
ATOM 790 N N . VAL A 1 99 ? -2.792 4.579 0.206 1.00 92.69 99 VAL A N 1
ATOM 791 C CA . VAL A 1 99 ? -1.328 4.558 0.130 1.00 92.69 99 VAL A CA 1
ATOM 792 C C . VAL A 1 99 ? -0.915 4.133 -1.271 1.00 92.69 99 VAL A C 1
ATOM 794 O O . VAL A 1 99 ? -1.428 3.144 -1.787 1.00 92.69 99 VAL A O 1
ATOM 797 N N . GLN A 1 100 ? -0.001 4.879 -1.885 1.00 92.81 100 GLN A N 1
ATOM 798 C CA . GLN A 1 100 ? 0.509 4.634 -3.229 1.00 92.81 100 GLN A CA 1
ATOM 799 C C . GLN A 1 100 ? 2.021 4.431 -3.201 1.00 92.81 100 GLN A C 1
ATOM 801 O O . GLN A 1 100 ? 2.751 5.278 -2.684 1.00 92.81 100 GLN A O 1
ATOM 806 N N . TRP A 1 101 ? 2.468 3.357 -3.847 1.00 92.75 101 TRP A N 1
ATOM 807 C CA . TRP A 1 101 ? 3.849 3.160 -4.274 1.00 92.75 101 TRP A CA 1
ATOM 808 C C . TRP A 1 101 ? 3.909 3.507 -5.758 1.00 92.75 101 TRP A C 1
ATOM 810 O O . TRP A 1 101 ? 3.225 2.888 -6.573 1.00 92.75 101 TRP A O 1
ATOM 820 N N . ASP A 1 102 ? 4.654 4.555 -6.089 1.00 92.25 102 ASP A N 1
ATOM 821 C CA . ASP A 1 102 ? 4.699 5.157 -7.416 1.00 92.25 102 ASP A CA 1
ATOM 822 C C . ASP A 1 102 ? 6.068 4.943 -8.045 1.00 92.25 102 ASP A C 1
ATOM 824 O O . ASP A 1 102 ? 7.077 5.341 -7.463 1.00 92.25 102 ASP A O 1
ATOM 828 N N . GLN A 1 103 ? 6.091 4.312 -9.220 1.00 90.25 103 GLN A N 1
ATOM 829 C CA . GLN A 1 103 ? 7.297 4.021 -9.999 1.00 90.25 103 GLN A CA 1
ATOM 830 C C . GLN A 1 103 ? 8.428 3.316 -9.224 1.00 90.25 103 GLN A C 1
ATOM 832 O O . GLN A 1 103 ? 9.603 3.462 -9.572 1.00 90.25 103 GLN A O 1
ATOM 837 N N . VAL A 1 104 ? 8.082 2.521 -8.207 1.00 90.00 104 VAL A N 1
ATOM 838 C CA . VAL A 1 104 ? 9.055 1.794 -7.381 1.00 90.00 104 VAL A CA 1
ATOM 839 C C . VAL A 1 104 ? 9.719 0.678 -8.180 1.00 90.00 104 VAL A C 1
ATOM 841 O O . VAL A 1 104 ? 9.100 0.080 -9.056 1.00 90.00 104 VAL A O 1
ATOM 844 N N . VAL A 1 105 ? 10.989 0.391 -7.901 1.00 89.31 105 VAL A N 1
ATOM 845 C CA . VAL A 1 105 ? 11.764 -0.635 -8.617 1.00 89.31 105 VAL A CA 1
ATOM 846 C C . VAL A 1 105 ? 12.205 -1.722 -7.655 1.00 89.31 105 VAL A C 1
ATOM 848 O O . VAL A 1 105 ? 12.392 -1.467 -6.469 1.00 89.31 105 VAL A O 1
ATOM 851 N N . ILE A 1 106 ? 12.379 -2.942 -8.152 1.00 86.56 106 ILE A N 1
ATOM 852 C CA . ILE A 1 106 ? 12.931 -4.024 -7.336 1.00 86.56 106 ILE A CA 1
ATOM 853 C C . ILE A 1 106 ? 14.428 -3.761 -7.141 1.00 86.56 106 ILE A C 1
ATOM 855 O O . ILE A 1 106 ? 15.142 -3.412 -8.088 1.00 86.56 106 ILE A O 1
ATOM 859 N N . HIS A 1 107 ? 14.910 -3.922 -5.911 1.00 83.00 107 HIS A N 1
ATOM 860 C CA . HIS A 1 107 ? 16.296 -3.688 -5.546 1.00 83.00 107 HIS A CA 1
ATOM 861 C C . HIS A 1 107 ? 17.238 -4.479 -6.465 1.00 83.00 107 HIS A C 1
ATOM 863 O O . HIS A 1 107 ? 17.092 -5.688 -6.663 1.00 83.00 107 HIS A O 1
ATOM 869 N N . LYS A 1 108 ? 18.213 -3.779 -7.062 1.00 77.88 108 LYS A N 1
ATOM 870 C CA . LYS A 1 108 ? 19.185 -4.327 -8.033 1.00 77.88 108 LYS A CA 1
ATOM 871 C C . LYS A 1 108 ? 18.570 -4.954 -9.297 1.00 77.88 108 LYS A C 1
ATOM 873 O O . LYS A 1 108 ? 19.285 -5.641 -10.025 1.00 77.88 108 LYS A O 1
ATOM 878 N N . ARG A 1 109 ? 17.284 -4.723 -9.578 1.00 78.38 109 ARG A N 1
ATOM 879 C CA . ARG A 1 109 ? 16.560 -5.256 -10.743 1.00 78.38 109 ARG A CA 1
ATOM 880 C C . ARG A 1 109 ? 15.747 -4.167 -11.442 1.00 78.38 109 ARG A C 1
ATOM 882 O O . ARG A 1 109 ? 14.522 -4.215 -11.509 1.00 78.38 109 ARG A O 1
ATOM 889 N N . THR A 1 110 ? 16.446 -3.166 -11.974 1.00 78.69 110 THR A N 1
ATOM 890 C CA . THR A 1 110 ? 15.837 -2.107 -12.800 1.00 78.69 110 THR A CA 1
ATOM 891 C C . THR A 1 110 ? 15.412 -2.606 -14.186 1.00 78.69 110 THR A C 1
ATOM 893 O O . THR A 1 110 ? 14.599 -1.962 -14.842 1.00 78.69 110 THR A O 1
ATOM 896 N N . ASP A 1 111 ? 15.909 -3.773 -14.611 1.00 82.62 111 ASP A N 1
ATOM 897 C CA . ASP A 1 111 ? 15.535 -4.472 -15.847 1.00 82.62 111 ASP A CA 1
ATOM 898 C C . ASP A 1 111 ? 14.060 -4.891 -15.877 1.00 82.62 111 ASP A C 1
ATOM 900 O O . ASP A 1 111 ? 13.464 -4.975 -16.947 1.00 82.62 111 ASP A O 1
ATOM 904 N N . LEU A 1 112 ? 13.464 -5.118 -14.704 1.00 83.12 112 LEU A N 1
ATOM 905 C CA . LEU A 1 112 ? 12.069 -5.532 -14.568 1.00 83.12 112 LEU A CA 1
ATOM 906 C C . LEU A 1 112 ? 11.079 -4.371 -14.737 1.00 83.12 112 LEU A C 1
ATOM 908 O O . LEU A 1 112 ? 9.877 -4.605 -14.759 1.00 83.12 112 LEU A O 1
ATOM 912 N N . GLY A 1 113 ? 11.559 -3.133 -14.873 1.00 86.94 113 GLY A N 1
ATOM 913 C CA . GLY A 1 113 ? 10.724 -1.939 -14.964 1.00 86.94 113 GLY A CA 1
ATOM 914 C C . GLY A 1 113 ? 10.231 -1.420 -13.610 1.00 86.94 113 GLY A C 1
ATOM 915 O O . GLY A 1 113 ? 10.634 -1.885 -12.543 1.00 86.94 113 GLY A O 1
ATOM 916 N N . SER A 1 114 ? 9.378 -0.396 -13.667 1.00 90.75 114 SER A N 1
ATOM 917 C CA . SER A 1 114 ? 8.812 0.265 -12.490 1.00 90.75 114 SER A CA 1
ATOM 918 C C . SER A 1 114 ? 7.397 -0.220 -12.195 1.00 90.75 114 SER A C 1
ATOM 920 O O . SER A 1 114 ? 6.608 -0.441 -13.114 1.00 90.75 114 SER A O 1
ATOM 922 N N . PHE A 1 115 ? 7.061 -0.298 -10.916 1.00 91.56 115 PHE A N 1
ATOM 923 C CA . PHE A 1 115 ? 5.775 -0.756 -10.416 1.00 91.56 115 PHE A CA 1
ATOM 924 C C . PHE A 1 115 ? 5.002 0.417 -9.820 1.00 91.56 115 PHE A C 1
ATOM 926 O O . PHE A 1 115 ? 5.560 1.233 -9.083 1.00 91.56 115 PHE A O 1
ATOM 933 N N . THR A 1 116 ? 3.707 0.477 -10.118 1.00 92.56 116 THR A N 1
ATOM 934 C CA . THR A 1 116 ? 2.797 1.485 -9.575 1.00 92.56 116 THR A CA 1
ATOM 935 C C . THR A 1 116 ? 1.515 0.819 -9.107 1.00 92.56 116 THR A C 1
ATOM 937 O O . THR A 1 116 ? 0.753 0.264 -9.906 1.00 92.56 116 THR A O 1
ATOM 940 N N . PHE A 1 117 ? 1.257 0.894 -7.806 1.00 93.00 117 PHE A N 1
ATOM 941 C CA . PHE A 1 117 ? 0.104 0.264 -7.169 1.00 93.00 117 PHE A CA 1
ATOM 942 C C . PHE A 1 117 ? -0.323 1.023 -5.910 1.00 93.00 117 PHE A C 1
ATOM 944 O O . PHE A 1 117 ? 0.418 1.843 -5.362 1.00 93.00 117 PHE A O 1
ATOM 951 N N . GLN A 1 118 ? -1.545 0.755 -5.457 1.00 93.94 118 GLN A N 1
ATOM 952 C CA . GLN A 1 118 ? -2.135 1.364 -4.274 1.00 93.94 118 GLN A CA 1
ATOM 953 C C . GLN A 1 118 ? -2.804 0.324 -3.375 1.00 93.94 118 GLN A C 1
ATOM 955 O O . GLN A 1 118 ? -3.282 -0.720 -3.828 1.00 93.94 118 GLN A O 1
ATOM 960 N N . LEU A 1 119 ? -2.888 0.676 -2.097 1.00 93.31 119 LEU A N 1
ATOM 961 C CA . LEU A 1 119 ? -3.702 0.017 -1.087 1.00 93.31 119 LEU A CA 1
ATOM 962 C C . LEU A 1 119 ? -4.658 1.054 -0.497 1.00 93.31 119 LEU A C 1
ATOM 964 O O . LEU A 1 119 ? -4.226 2.138 -0.105 1.00 93.31 119 LEU A O 1
ATOM 968 N N . ILE A 1 120 ? -5.947 0.720 -0.437 1.00 92.19 120 ILE A N 1
ATOM 969 C CA . ILE A 1 120 ? -6.972 1.557 0.190 1.00 92.19 120 ILE A CA 1
ATOM 970 C C . ILE A 1 120 ? -7.608 0.788 1.347 1.00 92.19 120 ILE A C 1
ATOM 972 O O . ILE A 1 120 ? -8.174 -0.283 1.128 1.00 92.19 120 ILE A O 1
ATOM 976 N N . LEU A 1 121 ? -7.538 1.345 2.555 1.00 92.06 121 LEU A N 1
ATOM 977 C CA . LEU A 1 121 ? -8.321 0.907 3.712 1.00 92.06 121 LEU A CA 1
ATOM 978 C C . LEU A 1 121 ? -9.530 1.828 3.843 1.00 92.06 121 LEU A C 1
ATOM 980 O O . LEU A 1 121 ? -9.358 3.046 3.872 1.00 92.06 121 LEU A O 1
ATOM 984 N N . LYS A 1 122 ? -10.740 1.277 3.923 1.00 91.56 122 LYS A N 1
ATOM 985 C CA . LYS A 1 122 ? -11.963 2.051 4.174 1.00 91.56 122 LYS A CA 1
ATOM 986 C C . LYS A 1 122 ? -12.435 1.866 5.607 1.00 91.56 122 LYS A C 1
ATOM 988 O O . LYS A 1 122 ? -12.307 0.783 6.165 1.00 91.56 122 LYS A O 1
ATOM 993 N N . ASN A 1 123 ? -13.083 2.881 6.163 1.00 90.25 123 ASN A N 1
ATOM 994 C CA . ASN A 1 123 ? -13.732 2.812 7.475 1.00 90.25 123 ASN A CA 1
ATOM 995 C C . ASN A 1 123 ? -14.842 1.744 7.573 1.00 90.25 123 ASN A C 1
ATOM 997 O O . ASN A 1 123 ? -15.244 1.369 8.667 1.00 90.25 123 ASN A O 1
ATOM 1001 N N . THR A 1 124 ? -15.318 1.224 6.439 1.00 89.00 124 THR A N 1
ATOM 1002 C CA . THR A 1 124 ? -16.226 0.071 6.361 1.00 89.00 124 THR A CA 1
ATOM 1003 C C . THR A 1 124 ? -15.550 -1.259 6.706 1.00 89.00 124 THR A C 1
ATOM 1005 O O . THR A 1 124 ? -16.246 -2.256 6.877 1.00 89.00 124 THR A O 1
ATOM 1008 N N . GLY A 1 125 ? -14.216 -1.295 6.792 1.00 85.94 125 GLY A N 1
ATOM 1009 C CA . GLY A 1 125 ? -13.421 -2.519 6.919 1.00 85.94 125 GLY A CA 1
ATOM 1010 C C . GLY A 1 125 ? -12.951 -3.095 5.582 1.00 85.94 125 GLY A C 1
ATOM 1011 O O . GLY A 1 125 ? -12.221 -4.084 5.563 1.00 85.94 125 GLY A O 1
ATOM 1012 N N . ASP A 1 126 ? -13.328 -2.484 4.454 1.00 87.88 126 ASP A N 1
ATOM 1013 C CA . ASP A 1 126 ? -12.888 -2.955 3.141 1.00 87.88 126 ASP A CA 1
ATOM 1014 C C . ASP A 1 126 ? -11.400 -2.663 2.912 1.00 87.88 126 ASP A C 1
ATOM 1016 O O . ASP A 1 126 ? -10.920 -1.551 3.156 1.00 87.88 126 ASP A O 1
ATOM 1020 N N . VAL A 1 127 ? -10.700 -3.641 2.330 1.00 90.12 127 VAL A N 1
ATOM 1021 C CA . VAL A 1 127 ? -9.334 -3.490 1.817 1.00 90.12 127 VAL A CA 1
ATOM 1022 C C . VAL A 1 127 ? -9.349 -3.628 0.301 1.00 90.12 127 VAL A C 1
ATOM 1024 O O . VAL A 1 127 ? -9.785 -4.649 -0.229 1.00 90.12 127 VAL A O 1
ATOM 1027 N N . LEU A 1 128 ? -8.859 -2.612 -0.409 1.00 90.50 128 LEU A N 1
ATOM 1028 C CA . LEU A 1 128 ? -8.778 -2.614 -1.867 1.00 90.50 128 LEU A CA 1
ATOM 1029 C C . LEU A 1 128 ? -7.321 -2.559 -2.321 1.00 90.50 128 LEU A C 1
ATOM 1031 O O . LEU A 1 128 ? -6.552 -1.712 -1.867 1.00 90.50 128 LEU A O 1
ATOM 1035 N N . PHE A 1 129 ? -6.973 -3.421 -3.275 1.00 92.12 129 PHE A N 1
ATOM 1036 C CA . PHE A 1 129 ? -5.698 -3.378 -3.988 1.00 92.12 129 PHE A CA 1
ATOM 1037 C C . PHE A 1 129 ? -5.928 -2.863 -5.404 1.00 92.12 129 PHE A C 1
ATOM 1039 O O . PHE A 1 129 ? -6.774 -3.386 -6.132 1.00 92.12 129 PHE A O 1
ATOM 1046 N N . VAL A 1 130 ? -5.183 -1.831 -5.793 1.00 91.81 130 VAL A N 1
ATOM 1047 C CA . VAL A 1 130 ? -5.294 -1.195 -7.109 1.00 91.81 130 VAL A CA 1
ATOM 1048 C C . VAL A 1 130 ? -3.944 -1.276 -7.801 1.00 91.81 130 VAL A C 1
ATOM 1050 O O . VAL A 1 130 ? -2.938 -0.834 -7.257 1.00 91.81 130 VAL A O 1
ATOM 1053 N N . TYR A 1 131 ? -3.921 -1.809 -9.018 1.00 90.69 131 TYR A N 1
ATOM 1054 C CA . TYR A 1 131 ? -2.704 -1.956 -9.813 1.00 90.69 131 TYR A CA 1
ATOM 1055 C C . TYR A 1 131 ? -2.811 -1.071 -11.048 1.00 90.69 131 TYR A C 1
ATOM 1057 O O . TYR A 1 131 ? -3.813 -1.134 -11.761 1.00 90.69 131 TYR A O 1
ATOM 1065 N N . LY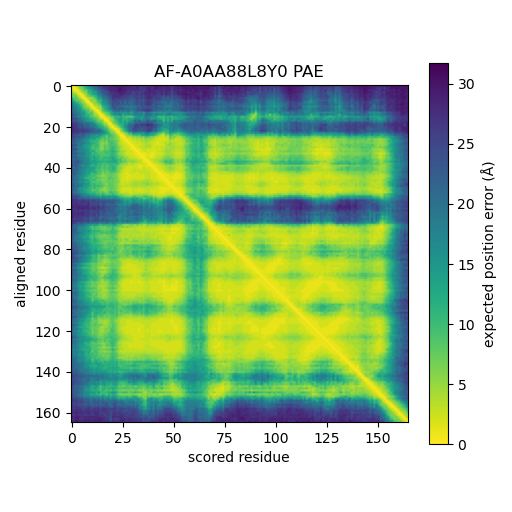S A 1 132 ? -1.793 -0.243 -11.287 1.00 90.69 132 LYS A N 1
ATOM 1066 C CA . LYS A 1 132 ? -1.693 0.584 -12.492 1.00 90.69 132 LYS A CA 1
ATOM 1067 C C . LYS A 1 132 ? -0.628 0.034 -13.430 1.00 90.69 132 LYS A C 1
ATOM 1069 O O . LYS A 1 132 ? -0.957 -0.345 -14.546 1.00 90.69 132 LYS A O 1
ATOM 1074 N N . ASP A 1 133 ? 0.607 -0.069 -12.945 1.00 90.56 133 ASP A N 1
ATOM 1075 C CA . ASP A 1 133 ? 1.749 -0.538 -13.728 1.00 90.56 133 ASP A CA 1
ATOM 1076 C C . ASP A 1 133 ? 2.390 -1.736 -13.021 1.00 90.56 133 ASP A C 1
ATOM 1078 O O . ASP A 1 133 ? 2.939 -1.602 -11.928 1.00 90.56 133 ASP A O 1
ATOM 1082 N N . VAL A 1 134 ? 2.292 -2.918 -13.632 1.00 88.69 134 VAL A N 1
ATOM 1083 C CA . VAL A 1 134 ? 2.938 -4.158 -13.172 1.00 88.69 134 VAL A CA 1
ATOM 1084 C C . VAL A 1 134 ? 3.565 -4.824 -14.405 1.00 88.69 134 VAL A C 1
ATOM 1086 O O . VAL A 1 134 ? 2.898 -5.598 -15.092 1.00 88.69 134 VAL A O 1
ATOM 1089 N N . PRO A 1 135 ? 4.811 -4.457 -14.757 1.00 86.88 135 PRO A N 1
ATOM 1090 C CA . PRO A 1 135 ? 5.426 -4.782 -16.052 1.00 86.88 135 PRO A CA 1
ATOM 1091 C C . PRO A 1 135 ? 5.817 -6.257 -16.226 1.00 86.88 135 PRO A C 1
ATOM 1093 O O . PRO A 1 135 ? 6.055 -6.699 -17.348 1.00 86.88 135 PRO A O 1
ATOM 1096 N N . VAL A 1 136 ? 5.883 -7.022 -15.135 1.00 85.31 136 VAL A N 1
ATOM 1097 C CA . VAL A 1 136 ? 6.298 -8.433 -15.125 1.00 85.31 136 VAL A CA 1
ATOM 1098 C C . VAL A 1 136 ? 5.303 -9.284 -14.350 1.00 85.31 136 VAL A C 1
ATOM 1100 O O . VAL A 1 136 ? 4.588 -8.784 -13.479 1.00 85.31 136 VAL A O 1
ATOM 1103 N N . ASN A 1 137 ? 5.248 -10.585 -14.644 1.00 81.12 137 ASN A N 1
ATOM 1104 C CA . ASN A 1 137 ? 4.425 -11.483 -13.846 1.00 81.12 137 ASN A CA 1
ATOM 1105 C C . ASN A 1 137 ? 4.991 -11.563 -12.425 1.00 81.12 137 ASN A C 1
ATOM 1107 O O . ASN A 1 137 ? 6.195 -11.718 -12.239 1.00 81.12 137 ASN A O 1
ATOM 1111 N N . ILE A 1 138 ? 4.120 -11.527 -11.417 1.00 78.25 138 ILE A N 1
ATOM 1112 C CA . ILE A 1 138 ? 4.527 -11.620 -10.006 1.00 78.25 138 ILE A CA 1
ATOM 1113 C C . ILE A 1 138 ? 5.304 -12.922 -9.744 1.00 78.25 138 ILE A C 1
ATOM 1115 O O . ILE A 1 138 ? 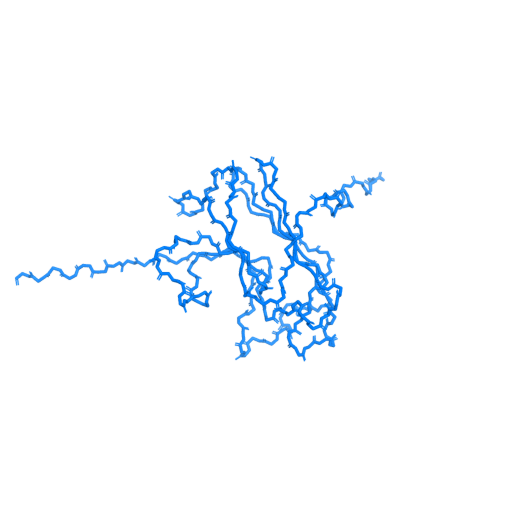6.228 -12.931 -8.939 1.00 78.25 138 ILE A O 1
ATOM 1119 N N . ARG A 1 139 ? 4.983 -14.006 -10.471 1.00 74.25 139 ARG A N 1
ATOM 1120 C CA . ARG A 1 139 ? 5.691 -15.296 -10.378 1.00 74.25 139 ARG A CA 1
ATOM 1121 C C . ARG A 1 139 ? 7.135 -15.253 -10.878 1.00 74.25 139 ARG A C 1
ATOM 1123 O O . ARG A 1 139 ? 7.917 -16.118 -10.501 1.00 74.25 139 ARG A O 1
ATOM 1130 N N . ASP A 1 140 ? 7.472 -14.272 -11.709 1.00 76.31 140 ASP A N 1
ATOM 1131 C CA . ASP A 1 140 ? 8.809 -14.120 -12.287 1.00 76.31 140 ASP A CA 1
ATOM 1132 C C . ASP A 1 140 ? 9.725 -13.271 -11.384 1.00 76.31 140 ASP A C 1
ATOM 1134 O O . ASP A 1 140 ? 10.927 -13.143 -11.639 1.00 76.31 140 ASP A O 1
ATOM 1138 N N . ILE A 1 141 ? 9.176 -12.695 -10.306 1.00 77.50 141 ILE A N 1
ATOM 1139 C CA . ILE A 1 141 ? 9.942 -11.980 -9.285 1.00 77.50 141 ILE A CA 1
ATOM 1140 C C . ILE A 1 141 ? 10.621 -13.013 -8.377 1.00 77.50 141 ILE A C 1
ATOM 1142 O O . ILE A 1 141 ? 9.989 -13.922 -7.847 1.00 77.50 141 ILE A O 1
ATOM 1146 N N . ASN A 1 142 ? 11.936 -12.879 -8.202 1.00 70.25 142 ASN A N 1
ATOM 1147 C CA . ASN A 1 142 ? 12.741 -13.823 -7.431 1.00 70.25 142 ASN A CA 1
ATOM 1148 C C . ASN A 1 142 ? 12.409 -13.772 -5.926 1.00 70.25 142 ASN A C 1
ATOM 1150 O O . ASN A 1 142 ? 12.636 -12.748 -5.287 1.00 70.25 142 ASN A O 1
ATOM 1154 N N . ASP A 1 143 ? 11.980 -14.907 -5.371 1.00 65.12 143 ASP A N 1
ATOM 1155 C CA . ASP A 1 143 ? 11.575 -15.079 -3.965 1.00 65.12 143 ASP A CA 1
ATOM 1156 C C . ASP A 1 143 ? 12.712 -15.597 -3.048 1.00 65.12 143 ASP A C 1
ATOM 1158 O O . ASP A 1 143 ? 12.547 -15.777 -1.845 1.00 65.12 143 ASP A O 1
ATOM 1162 N N . ASN A 1 144 ? 13.915 -15.846 -3.586 1.00 61.62 144 ASN A N 1
ATOM 1163 C CA . ASN A 1 144 ? 14.988 -16.541 -2.852 1.00 61.62 144 ASN A CA 1
ATOM 1164 C C . ASN A 1 144 ? 15.587 -15.738 -1.685 1.00 61.62 144 ASN A C 1
ATOM 1166 O O . ASN A 1 144 ? 16.243 -16.314 -0.818 1.00 61.62 144 ASN A O 1
ATOM 1170 N N . LYS A 1 145 ? 15.452 -14.407 -1.699 1.00 62.88 145 LYS A N 1
ATOM 1171 C CA . LYS A 1 145 ? 16.012 -13.514 -0.665 1.00 62.88 145 LYS A CA 1
ATOM 1172 C C . LYS A 1 145 ? 14.954 -12.695 0.064 1.00 62.88 145 LYS A C 1
ATOM 1174 O O . LYS A 1 145 ? 15.182 -12.338 1.215 1.00 62.88 145 LYS A O 1
ATOM 1179 N N . HIS A 1 146 ? 13.829 -12.410 -0.588 1.00 63.28 146 HIS A N 1
ATOM 1180 C CA . HIS A 1 146 ? 12.750 -11.600 -0.040 1.00 63.28 146 HIS A CA 1
ATOM 1181 C C . HIS A 1 146 ? 11.398 -12.171 -0.461 1.00 63.28 146 HIS A C 1
ATOM 1183 O O . HIS A 1 146 ? 11.241 -12.454 -1.647 1.00 63.28 146 HIS A O 1
ATOM 1189 N N . PRO A 1 147 ? 10.441 -12.289 0.482 1.00 71.38 147 PRO A N 1
ATOM 1190 C CA . PRO A 1 147 ? 9.125 -12.839 0.210 1.00 71.38 147 PRO A CA 1
ATOM 1191 C C .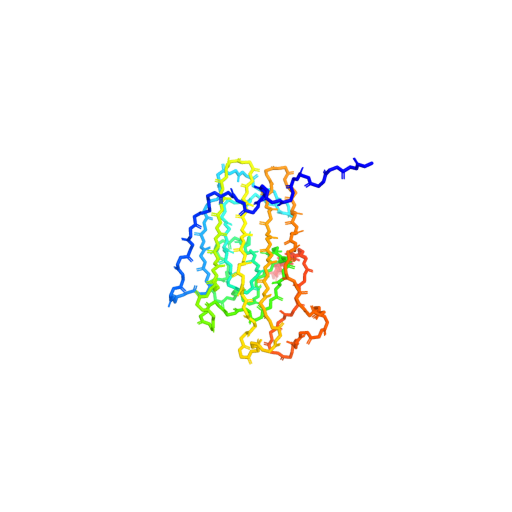 PRO A 1 147 ? 8.382 -12.003 -0.836 1.00 71.38 147 PRO A C 1
ATOM 1193 O O . PRO A 1 147 ? 8.211 -10.798 -0.643 1.00 71.38 147 PRO A O 1
ATOM 1196 N N . VAL A 1 148 ? 7.866 -12.649 -1.879 1.00 77.69 148 VAL A N 1
ATOM 1197 C CA . VAL A 1 148 ? 6.928 -12.048 -2.833 1.00 77.69 148 VAL A CA 1
ATOM 1198 C C . VAL A 1 148 ? 5.510 -12.481 -2.487 1.00 77.69 148 VAL A C 1
ATOM 1200 O O . VAL A 1 148 ? 5.158 -13.655 -2.609 1.00 77.69 148 VAL A O 1
ATOM 1203 N N . ARG A 1 149 ? 4.673 -11.555 -2.011 1.00 79.56 149 ARG A N 1
ATOM 1204 C CA . ARG A 1 149 ? 3.315 -11.887 -1.536 1.00 79.56 149 ARG A CA 1
ATOM 1205 C C . ARG A 1 149 ? 2.285 -10.848 -1.951 1.00 79.56 149 ARG A C 1
ATOM 1207 O O . ARG A 1 149 ? 2.574 -9.662 -2.016 1.00 79.56 149 ARG A O 1
ATOM 1214 N N . VAL A 1 150 ? 1.059 -11.305 -2.168 1.00 82.62 150 VAL A N 1
ATOM 1215 C CA . VAL A 1 150 ? -0.123 -10.460 -2.368 1.00 82.62 150 VAL A CA 1
ATOM 1216 C C . VAL A 1 150 ? -1.201 -10.962 -1.423 1.00 82.62 150 VAL A C 1
ATOM 1218 O O . VAL A 1 150 ? -1.444 -12.168 -1.372 1.00 82.62 150 VAL A O 1
ATOM 1221 N N . GLY A 1 151 ? -1.850 -10.069 -0.682 1.00 80.94 151 GLY A N 1
ATOM 1222 C CA . GLY A 1 151 ? -2.969 -10.436 0.178 1.00 80.94 151 GLY A CA 1
ATOM 1223 C C . GLY A 1 151 ? -2.940 -9.821 1.568 1.00 80.94 151 GLY A C 1
ATOM 1224 O O . GLY A 1 151 ? -2.147 -8.935 1.887 1.00 80.94 151 GLY A O 1
ATOM 1225 N N . LEU A 1 152 ? -3.856 -10.321 2.391 1.00 81.94 152 LEU A N 1
ATOM 1226 C CA . LEU A 1 152 ? -3.914 -10.069 3.823 1.00 81.94 152 LEU A CA 1
ATOM 1227 C C . LEU A 1 152 ? -3.226 -11.219 4.551 1.00 81.94 152 LEU A C 1
ATOM 1229 O O . LEU A 1 152 ? -3.375 -12.380 4.165 1.00 81.94 152 LEU A O 1
ATOM 1233 N N . TYR A 1 153 ? -2.493 -10.897 5.606 1.00 76.25 153 TYR A N 1
ATOM 1234 C CA . TYR A 1 153 ? -1.882 -11.881 6.481 1.00 76.25 153 TYR A CA 1
ATOM 1235 C C . TYR A 1 153 ? -2.202 -11.524 7.927 1.00 76.25 153 TYR A C 1
ATOM 1237 O O . TYR A 1 153 ? -1.990 -10.384 8.341 1.00 76.25 153 TYR A O 1
ATOM 1245 N N . ASP A 1 154 ? -2.700 -12.510 8.665 1.00 65.94 154 ASP A N 1
ATOM 1246 C CA . ASP A 1 154 ? -2.866 -12.475 10.113 1.00 65.94 154 ASP A CA 1
ATOM 1247 C C . ASP A 1 154 ? -2.261 -13.758 10.701 1.00 65.94 154 ASP A C 1
ATOM 1249 O O . ASP A 1 154 ? -2.364 -14.837 10.108 1.00 65.94 154 ASP A O 1
ATOM 1253 N N . ALA A 1 155 ? -1.618 -13.658 11.858 1.00 53.94 155 ALA A N 1
ATOM 1254 C CA . ALA A 1 155 ? -1.098 -14.803 12.585 1.00 53.94 155 ALA A CA 1
ATOM 1255 C C . ALA A 1 155 ? -1.322 -14.616 14.086 1.00 53.94 155 ALA A C 1
ATOM 1257 O O . ALA A 1 155 ? -0.584 -13.916 14.783 1.00 53.94 155 ALA A O 1
ATOM 1258 N N . TYR A 1 156 ? -2.3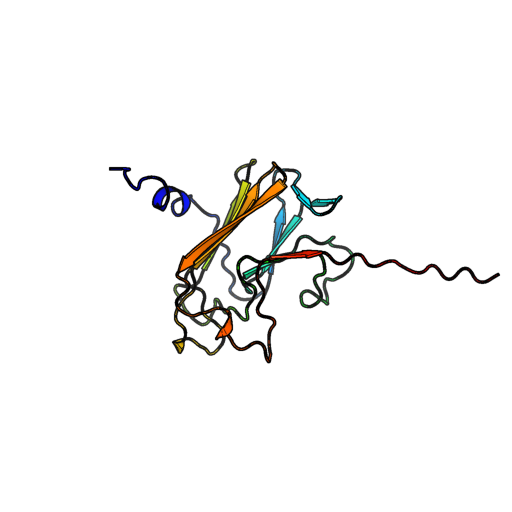28 -15.325 14.593 1.00 45.19 156 TYR A N 1
ATOM 1259 C CA . TYR A 1 156 ? -2.610 -15.428 16.016 1.00 45.19 156 TYR A CA 1
ATOM 1260 C C . TYR A 1 156 ? -1.525 -16.261 16.716 1.0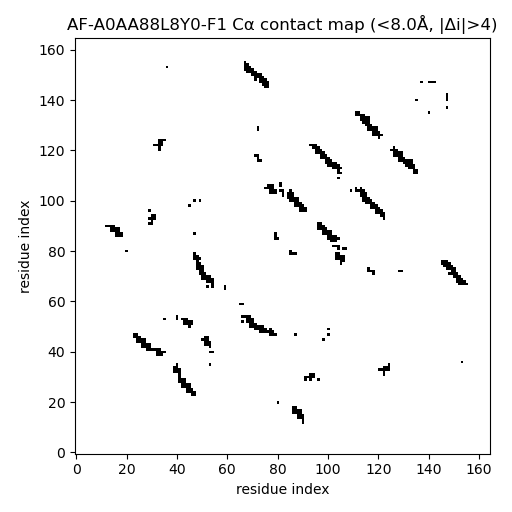0 45.19 156 TYR A C 1
ATOM 1262 O O . TYR A 1 156 ? -1.228 -17.388 16.316 1.00 45.19 156 TYR A O 1
ATOM 1270 N N . THR A 1 157 ? -0.909 -15.713 17.767 1.00 40.84 157 THR A N 1
ATOM 1271 C CA . THR A 1 157 ? 0.017 -16.467 18.627 1.00 40.84 157 THR A CA 1
ATOM 1272 C C . THR A 1 157 ? -0.734 -16.876 19.889 1.00 40.84 157 THR A C 1
ATOM 1274 O O . THR A 1 157 ? -0.997 -16.032 20.739 1.00 40.84 157 THR A O 1
ATOM 1277 N N . ILE A 1 158 ? -1.082 -18.162 20.016 1.00 41.06 158 ILE A N 1
ATOM 1278 C CA . ILE A 1 158 ? -1.587 -18.719 21.278 1.00 41.06 158 ILE A CA 1
ATOM 1279 C C . ILE A 1 158 ? -0.390 -18.836 22.222 1.00 41.06 158 ILE A C 1
ATOM 1281 O O . ILE A 1 158 ? 0.468 -19.700 22.031 1.00 41.06 158 ILE A O 1
ATOM 1285 N N . GLU A 1 159 ? -0.311 -17.981 23.238 1.00 4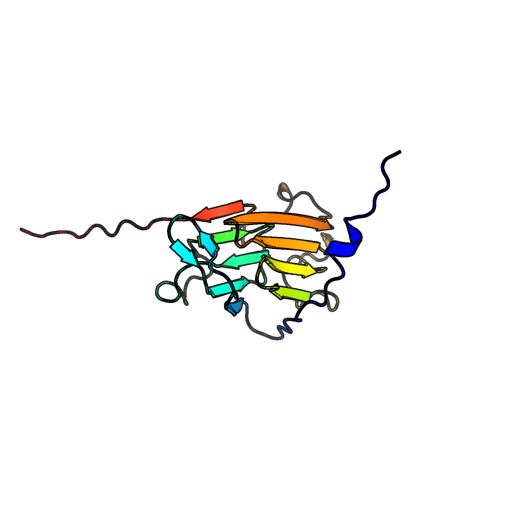5.81 159 GLU A N 1
ATOM 1286 C CA . GLU A 1 159 ? 0.608 -18.219 24.349 1.00 45.81 159 GLU A CA 1
ATOM 1287 C C . GLU A 1 159 ? 0.080 -19.415 25.150 1.00 45.81 159 GLU A C 1
ATOM 1289 O O . GLU A 1 159 ? -0.955 -19.339 25.810 1.00 45.81 159 GLU A O 1
ATOM 1294 N N . LYS A 1 160 ? 0.769 -20.561 25.068 1.00 37.91 160 LYS A N 1
ATOM 1295 C CA . LYS A 1 160 ? 0.540 -21.665 26.004 1.00 37.91 160 LYS A CA 1
ATOM 1296 C C . LYS A 1 160 ? 1.056 -21.225 27.370 1.00 37.91 160 LYS A C 1
ATOM 1298 O O . LYS A 1 160 ? 2.251 -21.318 27.637 1.00 37.91 160 LYS A O 1
ATOM 1303 N N . THR A 1 161 ? 0.162 -20.766 28.237 1.00 46.19 161 THR A N 1
ATOM 1304 C CA . THR A 1 161 ? 0.460 -20.650 29.664 1.00 46.19 161 THR A CA 1
ATOM 1305 C C . THR A 1 161 ? 0.626 -22.068 30.207 1.00 46.19 161 THR A C 1
ATOM 1307 O O . THR A 1 161 ? -0.344 -22.811 30.348 1.00 46.19 161 THR A O 1
ATOM 1310 N N . LEU A 1 162 ? 1.871 -22.488 30.434 1.00 46.78 162 LEU A N 1
ATOM 1311 C CA . LEU A 1 162 ? 2.157 -23.711 31.175 1.00 46.78 162 LEU A CA 1
ATOM 1312 C C . LEU A 1 162 ? 1.796 -23.438 32.638 1.00 46.78 162 LEU A C 1
ATOM 1314 O O . LEU A 1 162 ? 2.530 -22.745 33.338 1.00 46.78 162 LEU A O 1
ATOM 1318 N N . PHE A 1 163 ? 0.651 -23.946 33.085 1.00 41.66 163 PHE A N 1
ATOM 1319 C CA . PHE A 1 163 ? 0.406 -24.116 34.511 1.00 41.66 163 PHE A CA 1
ATOM 1320 C C . PHE A 1 163 ? 1.239 -25.317 34.968 1.00 41.66 163 PHE A C 1
ATOM 1322 O O . PHE A 1 163 ? 1.013 -26.433 34.502 1.00 41.66 163 PHE A O 1
ATOM 1329 N N . CYS A 1 164 ? 2.233 -25.081 35.822 1.00 47.94 164 CYS A N 1
ATOM 1330 C CA . CYS A 1 164 ? 2.810 -26.147 36.635 1.00 47.94 164 CYS A CA 1
ATOM 1331 C C . CYS A 1 164 ? 1.904 -26.330 37.859 1.00 47.94 164 CYS A C 1
ATOM 1333 O O . CYS A 1 164 ? 1.680 -25.357 38.582 1.00 47.94 164 CYS A O 1
ATOM 1335 N N . GLU A 1 165 ? 1.376 -27.542 38.044 1.00 43.97 165 GLU A N 1
ATOM 1336 C CA . GLU A 1 165 ? 0.814 -28.013 39.322 1.00 43.97 165 GLU A CA 1
ATOM 1337 C C . GLU A 1 165 ? 1.929 -28.351 40.320 1.00 43.97 165 GLU A C 1
ATOM 1339 O O . GLU A 1 165 ? 2.996 -28.842 39.874 1.00 43.97 165 GLU A O 1
#

Radius of gyration: 17.18 Å; Cα contacts (8 Å, |Δi|>4): 306; chains: 1; bounding box: 40×44×65 Å

Nearest PDB structures (foldseek):
  3msw-assembly1_A  TM=1.973E-01  e=9.703E-01  Bacteroides fragilis NCTC 9343
  7ybd-assembly1_A-2  TM=1.437E-01  e=2.690E+00  Clostridioides difficile

Organism: Artemia franciscana (NCBI:txid6661)

Secondary structure (DSSP, 8-state):
-----SHHHHH-S-PEEE--SS-SEEEEEEEEEEEETTEEEEEEEEETTTEEE-S-TTS-TT-GGG-SSEEEEEES-EESSS-TT-EEEEEE-SSEEEEEEEEEEETTBGGG--EEEEEEEETTS-EEEEEEE--S-GGGS--SSS--EEEEE------------

Solvent-accessible surface area (backbone atoms only — not comparable to full-atom values): 9865 Å² total; per-residue (Å²): 139,84,78,94,79,67,72,69,66,72,76,66,56,92,52,52,74,55,87,72,95,84,64,75,58,51,77,45,73,54,81,40,68,27,59,50,98,92,42,74,38,46,52,40,30,46,34,62,35,38,33,36,38,50,56,72,89,87,78,47,92,89,34,75,91,64,60,43,29,33,44,18,64,45,26,37,58,39,28,54,81,86,34,94,78,22,46,42,32,34,38,74,73,62,52,38,42,38,38,36,43,34,48,28,23,42,62,100,35,69,89,59,43,49,33,26,37,31,40,34,44,29,53,87,47,50,78,46,69,46,81,79,39,71,77,57,62,76,86,75,54,77,54,90,87,38,70,67,46,68,47,76,46,78,61,89,78,82,80,78,79,80,77,82,131